Protein AF-A0A8S2ZY08-F1 (afdb_monomer_lite)

Organism: NCBI:txid392030

Structu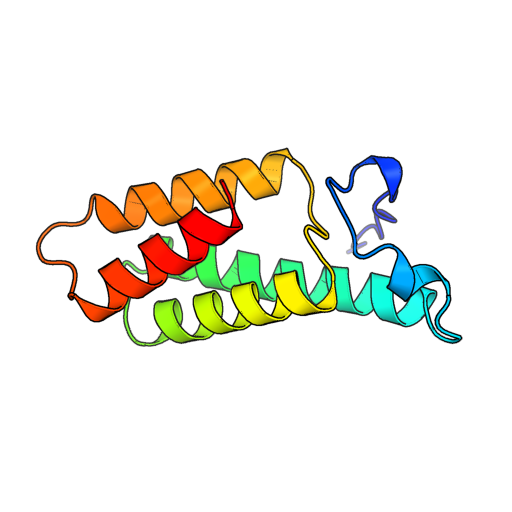re (mmCIF, N/CA/C/O backbone):
data_AF-A0A8S2ZY08-F1
#
_entry.id   AF-A0A8S2ZY08-F1
#
loop_
_atom_site.group_PDB
_atom_site.id
_atom_site.type_symbol
_atom_site.label_atom_id
_atom_site.label_alt_id
_atom_site.label_comp_id
_atom_site.label_asym_id
_atom_site.label_entity_id
_atom_site.label_seq_id
_atom_site.pdbx_PDB_ins_code
_atom_site.Cartn_x
_atom_site.Cartn_y
_atom_site.Cartn_z
_atom_site.occupancy
_atom_site.B_iso_or_equiv
_atom_site.auth_seq_id
_atom_site.auth_comp_id
_atom_site.auth_asym_id
_atom_site.auth_atom_id
_atom_site.pdbx_PDB_model_num
ATOM 1 N N . MET A 1 1 ? 18.322 -22.404 4.814 1.00 32.44 1 MET A N 1
ATOM 2 C CA . MET A 1 1 ? 16.975 -22.670 4.270 1.00 32.44 1 MET A CA 1
ATOM 3 C C . MET A 1 1 ? 16.738 -21.696 3.140 1.00 32.44 1 MET A C 1
ATOM 5 O O . MET A 1 1 ? 17.048 -20.521 3.278 1.00 32.44 1 MET A O 1
ATOM 9 N N . ILE A 1 2 ? 16.327 -22.233 2.005 1.00 38.22 2 ILE A N 1
ATOM 10 C CA . ILE A 1 2 ? 16.342 -21.606 0.690 1.00 38.22 2 ILE A CA 1
ATOM 11 C C . ILE A 1 2 ? 15.173 -20.613 0.652 1.00 38.22 2 ILE A C 1
ATOM 13 O O . ILE A 1 2 ? 14.028 -21.036 0.538 1.00 38.22 2 ILE A O 1
ATOM 17 N N . HIS A 1 3 ? 15.426 -19.313 0.827 1.00 35.62 3 HIS A N 1
ATOM 18 C CA . HIS A 1 3 ? 14.450 -18.308 0.404 1.00 35.62 3 HIS A CA 1
ATOM 19 C C . HIS A 1 3 ? 14.496 -18.292 -1.119 1.00 35.62 3 HIS A C 1
ATOM 21 O O . HIS A 1 3 ? 15.447 -17.782 -1.714 1.00 35.62 3 HIS A O 1
ATOM 27 N N . GLY A 1 4 ? 13.513 -18.954 -1.729 1.00 36.25 4 GLY A N 1
ATOM 28 C CA . GLY A 1 4 ? 13.273 -18.869 -3.157 1.00 36.25 4 GLY A CA 1
ATOM 29 C C . GLY A 1 4 ? 13.155 -17.400 -3.532 1.00 36.25 4 GLY A C 1
ATOM 30 O O . GLY A 1 4 ? 12.260 -16.704 -3.061 1.00 36.25 4 GLY A O 1
ATOM 31 N N . LYS A 1 5 ? 14.091 -16.925 -4.354 1.00 40.25 5 LYS A N 1
ATOM 32 C CA . LYS A 1 5 ? 13.844 -15.767 -5.202 1.00 40.25 5 LYS A CA 1
ATOM 33 C C . LYS A 1 5 ? 12.764 -16.200 -6.184 1.00 40.25 5 LYS A C 1
ATOM 35 O O . LYS A 1 5 ? 13.071 -16.713 -7.254 1.00 40.25 5 LYS A O 1
ATOM 40 N N . GLU A 1 6 ? 11.507 -16.058 -5.789 1.00 44.12 6 GLU A N 1
ATOM 41 C CA . GLU A 1 6 ? 10.476 -15.783 -6.774 1.00 44.12 6 GLU A CA 1
ATOM 42 C C . GLU A 1 6 ? 10.864 -14.429 -7.367 1.00 44.12 6 GLU A C 1
ATOM 44 O O . GLU A 1 6 ? 10.704 -13.384 -6.737 1.00 44.12 6 GLU A O 1
ATOM 49 N N . GLU A 1 7 ? 11.498 -14.450 -8.540 1.00 47.25 7 GLU A N 1
ATOM 50 C CA . GLU A 1 7 ? 11.465 -13.288 -9.416 1.00 47.25 7 GLU A CA 1
ATOM 51 C C . GLU A 1 7 ? 9.982 -13.012 -9.650 1.00 47.25 7 GLU A C 1
ATOM 53 O O . GLU A 1 7 ? 9.304 -13.764 -10.349 1.00 47.25 7 GLU A O 1
ATOM 58 N N . MET A 1 8 ? 9.442 -12.013 -8.946 1.00 54.75 8 MET A N 1
ATOM 59 C CA . MET A 1 8 ? 8.084 -11.559 -9.187 1.00 54.75 8 MET A CA 1
ATOM 60 C C . MET A 1 8 ? 8.022 -11.127 -10.645 1.00 54.75 8 MET A C 1
ATOM 62 O O . MET A 1 8 ? 8.599 -10.108 -11.013 1.00 54.75 8 MET A O 1
ATOM 66 N N . ASP A 1 9 ? 7.343 -11.937 -11.451 1.00 64.38 9 ASP A N 1
ATOM 67 C CA . ASP A 1 9 ? 7.026 -11.614 -12.829 1.00 64.38 9 ASP A CA 1
ATOM 68 C C . ASP A 1 9 ? 6.311 -10.258 -12.847 1.00 64.38 9 ASP A C 1
ATOM 70 O O . ASP A 1 9 ? 5.249 -10.103 -12.230 1.00 64.38 9 ASP A O 1
ATOM 74 N N . ASP A 1 10 ? 6.895 -9.276 -13.539 1.00 67.25 10 ASP A N 1
ATOM 75 C CA . ASP A 1 10 ? 6.307 -7.946 -13.709 1.00 67.25 10 ASP A CA 1
ATOM 76 C C . ASP A 1 10 ? 4.868 -8.041 -14.251 1.00 67.25 10 ASP A C 1
ATOM 78 O O . ASP A 1 10 ? 4.049 -7.167 -13.966 1.00 67.25 10 ASP A O 1
ATOM 82 N N . ASN A 1 11 ? 4.512 -9.125 -14.959 1.00 73.38 11 ASN A N 1
ATOM 83 C CA . ASN A 1 11 ? 3.147 -9.367 -15.437 1.00 73.38 11 ASN A CA 1
ATOM 84 C C . ASN A 1 11 ? 2.109 -9.527 -14.314 1.00 73.38 11 ASN A C 1
ATOM 86 O O . ASN A 1 11 ? 0.913 -9.375 -14.564 1.00 73.38 11 ASN A O 1
ATOM 90 N N . ASN A 1 12 ? 2.530 -9.840 -13.087 1.00 85.12 12 ASN A N 1
ATOM 91 C CA . ASN A 1 12 ? 1.642 -9.972 -11.930 1.00 85.12 12 ASN A CA 1
ATOM 92 C C . ASN A 1 12 ? 1.516 -8.666 -11.117 1.00 85.12 12 ASN A C 1
ATOM 94 O O . ASN A 1 12 ? 0.730 -8.586 -10.166 1.00 85.12 12 ASN A O 1
ATOM 98 N N . LEU A 1 13 ? 2.283 -7.630 -11.469 1.00 90.00 13 LEU A N 1
ATOM 99 C CA . LEU A 1 13 ? 2.177 -6.301 -10.871 1.00 90.00 13 LEU A CA 1
ATOM 100 C C . LEU A 1 13 ? 0.996 -5.539 -11.474 1.00 90.00 13 LEU A C 1
ATOM 102 O O . LEU A 1 13 ? 0.740 -5.604 -12.672 1.00 90.00 13 LEU A O 1
ATOM 106 N N . GLN A 1 14 ? 0.273 -4.777 -10.652 1.00 89.19 14 GLN A N 1
ATOM 107 C CA . GLN A 1 14 ? -0.935 -4.108 -11.136 1.00 89.19 14 GLN A CA 1
ATOM 108 C C . GLN A 1 14 ? -0.633 -2.893 -12.025 1.00 89.19 14 GLN A C 1
ATOM 110 O O . GLN A 1 14 ? -1.175 -2.776 -13.124 1.00 89.19 14 GLN A O 1
ATOM 115 N N . LYS A 1 15 ? 0.169 -1.944 -11.528 1.00 91.44 15 LYS A N 1
ATOM 116 C CA . LYS A 1 15 ? 0.512 -0.715 -12.263 1.00 91.44 15 LYS A CA 1
ATOM 117 C C . LYS A 1 15 ? 1.834 -0.135 -11.750 1.00 91.44 15 LYS A C 1
ATOM 119 O O . LYS A 1 15 ? 1.826 0.880 -11.042 1.00 91.44 15 LYS A O 1
ATOM 124 N N . PRO A 1 16 ? 2.971 -0.773 -12.066 1.00 92.00 16 PRO A N 1
ATOM 125 C CA . PRO A 1 16 ? 4.271 -0.227 -11.710 1.00 92.00 16 PRO A CA 1
ATOM 126 C C . PRO A 1 16 ? 4.530 1.087 -12.460 1.00 92.00 16 PRO A C 1
ATOM 128 O O . PRO A 1 16 ? 3.986 1.342 -13.538 1.00 92.00 16 PRO A O 1
ATOM 131 N N . ASN A 1 17 ? 5.381 1.937 -11.891 1.00 93.06 17 ASN A N 1
ATOM 132 C CA . ASN A 1 17 ? 5.820 3.166 -12.537 1.00 93.06 17 ASN A CA 1
ATOM 133 C C . ASN A 1 17 ? 6.655 2.832 -13.786 1.00 93.06 17 ASN A C 1
ATOM 135 O O . ASN A 1 17 ? 7.812 2.416 -13.691 1.00 93.06 17 ASN A O 1
ATOM 139 N N . VAL A 1 18 ? 6.063 3.054 -14.963 1.00 90.81 18 VAL A N 1
ATOM 140 C CA . VAL A 1 18 ? 6.653 2.728 -16.270 1.00 90.81 18 VAL A CA 1
ATOM 141 C C . VAL A 1 18 ? 7.967 3.449 -16.547 1.00 90.81 18 VAL A C 1
ATOM 143 O O . VAL A 1 18 ? 8.729 2.991 -17.392 1.00 90.81 18 VAL A O 1
ATOM 146 N N . TYR A 1 19 ? 8.255 4.559 -15.864 1.00 91.38 19 TYR A N 1
ATOM 147 C CA . TYR A 1 19 ? 9.487 5.312 -16.083 1.00 91.38 19 TYR A CA 1
ATOM 148 C C . TYR A 1 19 ? 10.706 4.647 -15.443 1.00 91.38 19 TYR A C 1
ATOM 150 O O . TYR A 1 19 ? 11.818 4.801 -15.946 1.00 91.38 19 TYR A O 1
ATOM 158 N N . ASN A 1 20 ? 10.502 3.845 -14.393 1.00 90.62 20 ASN A N 1
ATOM 159 C CA . ASN A 1 20 ? 11.597 3.187 -13.683 1.00 90.62 20 ASN A CA 1
ATOM 160 C C . ASN A 1 20 ? 12.373 2.212 -14.583 1.00 90.62 20 ASN A C 1
ATOM 162 O O . ASN A 1 20 ? 13.578 2.061 -14.399 1.00 90.62 20 ASN A O 1
ATOM 166 N N . ARG A 1 21 ? 11.723 1.632 -15.605 1.00 89.75 21 ARG A N 1
ATOM 167 C CA . ARG A 1 21 ? 12.352 0.716 -16.578 1.00 89.75 21 ARG A CA 1
ATOM 168 C C . ARG A 1 21 ? 13.419 1.366 -17.461 1.00 89.75 21 ARG A C 1
ATOM 170 O O . ARG A 1 21 ? 14.208 0.668 -18.081 1.00 89.75 21 ARG A O 1
ATOM 177 N N . TYR A 1 22 ? 13.420 2.695 -17.555 1.00 92.50 22 TYR A N 1
ATOM 178 C CA . TYR A 1 22 ? 14.386 3.446 -18.360 1.00 92.50 22 TYR A CA 1
ATOM 179 C C . TYR A 1 22 ? 15.599 3.908 -17.554 1.00 92.50 22 TYR A C 1
ATOM 181 O O . TYR A 1 22 ? 16.502 4.537 -18.105 1.00 92.50 22 TYR A O 1
ATOM 189 N N . LEU A 1 23 ? 15.623 3.638 -16.248 1.00 91.69 23 LEU A N 1
ATOM 190 C CA . LEU A 1 23 ? 16.739 4.023 -15.400 1.00 91.69 23 LEU A CA 1
ATOM 191 C C . LEU A 1 23 ? 17.898 3.027 -15.565 1.00 91.69 23 LEU A C 1
ATOM 193 O O . LEU A 1 23 ? 17.652 1.821 -15.616 1.00 91.69 23 LEU A O 1
ATOM 197 N N . PRO A 1 24 ? 19.165 3.490 -15.558 1.00 91.69 24 PRO A N 1
ATOM 198 C CA . PRO A 1 24 ? 20.342 2.625 -15.720 1.00 91.69 24 PRO A CA 1
ATOM 199 C C . PRO A 1 24 ? 20.471 1.489 -14.693 1.00 91.69 24 PRO A C 1
ATOM 201 O O . PRO A 1 24 ? 21.258 0.570 -14.888 1.00 91.69 24 PRO A O 1
ATOM 204 N N . PHE A 1 25 ? 19.722 1.559 -13.589 1.00 90.31 25 PHE A N 1
ATOM 205 C CA . PHE A 1 25 ? 19.811 0.646 -12.450 1.00 90.31 25 PHE A CA 1
ATOM 206 C C . PHE A 1 25 ? 18.490 -0.092 -12.186 1.00 90.31 25 PHE A C 1
ATOM 208 O O . PHE A 1 25 ? 18.203 -0.423 -11.034 1.00 90.31 25 PHE A O 1
ATOM 215 N N . TYR A 1 26 ? 17.666 -0.312 -13.216 1.00 89.56 26 TYR A N 1
ATOM 216 C CA . TYR A 1 26 ? 16.314 -0.864 -13.071 1.00 89.56 26 TYR A CA 1
ATOM 217 C C . TYR A 1 26 ? 16.261 -2.170 -12.261 1.00 89.56 26 TYR A C 1
ATOM 219 O O . TYR A 1 26 ? 15.491 -2.247 -11.307 1.00 89.56 26 TYR A O 1
ATOM 227 N N . ASP A 1 27 ? 17.158 -3.124 -12.517 1.00 88.12 27 ASP A N 1
ATOM 228 C CA . ASP A 1 27 ? 17.209 -4.393 -11.771 1.00 88.12 27 ASP A CA 1
ATOM 229 C C . ASP A 1 27 ? 17.395 -4.180 -10.257 1.00 88.12 27 ASP A C 1
ATOM 231 O O . ASP A 1 27 ? 16.825 -4.880 -9.415 1.00 88.12 27 ASP A O 1
ATOM 235 N N . SER A 1 28 ? 18.193 -3.174 -9.880 1.00 91.44 28 SER A N 1
ATOM 236 C CA . SER A 1 28 ? 18.390 -2.812 -8.473 1.00 91.44 28 SER A CA 1
ATOM 237 C C . SER A 1 28 ? 17.147 -2.152 -7.875 1.00 91.44 28 SER A C 1
ATOM 239 O O . SER A 1 28 ? 16.874 -2.321 -6.688 1.00 91.44 28 SER A O 1
ATOM 241 N N . ILE A 1 29 ? 16.392 -1.407 -8.685 1.00 90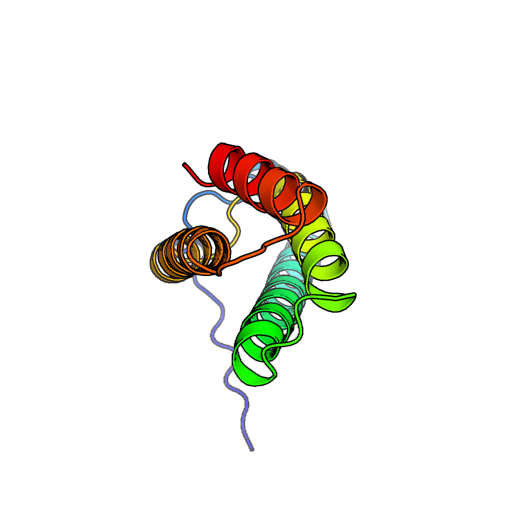.31 29 ILE A N 1
ATOM 242 C CA . ILE A 1 29 ? 15.165 -0.713 -8.290 1.00 90.31 29 ILE A CA 1
ATOM 243 C C . ILE A 1 29 ? 14.057 -1.735 -8.052 1.00 90.31 29 ILE A C 1
ATOM 245 O O . ILE A 1 29 ? 13.372 -1.636 -7.040 1.00 90.31 29 ILE A O 1
ATOM 249 N N . GLN A 1 30 ? 13.922 -2.743 -8.918 1.00 90.75 30 GLN A N 1
ATOM 250 C CA . GLN A 1 30 ? 12.949 -3.825 -8.745 1.00 90.75 30 GLN A CA 1
ATOM 251 C C . GLN A 1 30 ? 13.176 -4.581 -7.434 1.00 90.75 30 GLN A C 1
ATOM 253 O O . GLN A 1 30 ? 12.247 -4.757 -6.645 1.00 90.75 30 GLN A O 1
ATOM 258 N N . ARG A 1 31 ? 14.431 -4.958 -7.147 1.00 91.19 31 ARG A N 1
ATOM 259 C CA . ARG A 1 31 ? 14.782 -5.626 -5.886 1.00 91.19 31 ARG A CA 1
ATOM 260 C C . ARG A 1 31 ? 14.455 -4.758 -4.671 1.00 91.19 31 ARG A C 1
ATOM 262 O O . ARG A 1 31 ? 13.817 -5.229 -3.736 1.00 91.19 31 ARG A O 1
ATOM 269 N N . GLN A 1 32 ? 14.848 -3.486 -4.706 1.00 93.38 32 GLN A N 1
ATOM 270 C CA . GLN A 1 32 ? 14.567 -2.547 -3.619 1.00 93.38 32 GLN A CA 1
ATOM 271 C C . GLN A 1 32 ? 13.068 -2.296 -3.435 1.00 93.38 32 GLN A C 1
ATOM 273 O O . GLN A 1 32 ? 12.617 -2.115 -2.307 1.00 93.38 32 GLN A O 1
ATOM 278 N N . ALA A 1 33 ? 12.291 -2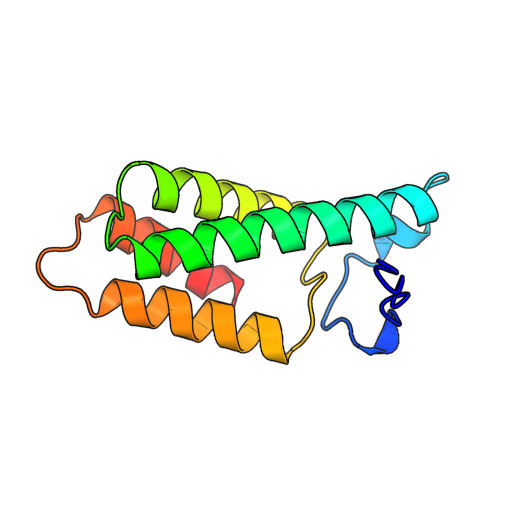.260 -4.518 1.00 93.75 33 ALA A N 1
ATOM 279 C CA . ALA A 1 33 ? 10.843 -2.126 -4.445 1.00 93.75 33 ALA A CA 1
ATOM 280 C C . ALA A 1 33 ? 10.227 -3.345 -3.747 1.00 93.75 33 ALA A C 1
ATOM 282 O O . ALA A 1 33 ? 9.438 -3.178 -2.820 1.00 93.75 33 ALA A O 1
ATOM 283 N N . TYR A 1 34 ? 10.649 -4.556 -4.116 1.00 92.56 34 TYR A N 1
ATOM 284 C CA . TYR A 1 34 ? 10.196 -5.780 -3.460 1.00 92.56 34 TYR A CA 1
ATOM 285 C C . TYR A 1 34 ? 10.513 -5.782 -1.957 1.00 92.56 34 TYR A C 1
ATOM 287 O O . TYR A 1 34 ? 9.612 -5.928 -1.133 1.00 92.56 34 TYR A O 1
ATOM 295 N N . GLU A 1 35 ? 11.775 -5.541 -1.595 1.00 95.19 35 GLU A N 1
ATOM 296 C CA . GLU A 1 35 ? 12.228 -5.516 -0.198 1.00 95.19 35 GLU A CA 1
ATOM 297 C C . GLU A 1 35 ? 11.481 -4.456 0.624 1.00 95.19 35 GLU A C 1
ATOM 299 O O . GLU A 1 35 ? 11.022 -4.732 1.733 1.00 95.19 35 GLU A O 1
ATOM 304 N N . LYS A 1 36 ? 11.293 -3.250 0.069 1.00 96.25 36 LYS A N 1
ATOM 305 C CA . LYS A 1 36 ? 10.548 -2.179 0.746 1.00 96.25 36 LYS A CA 1
ATOM 306 C C . LYS A 1 36 ? 9.071 -2.507 0.912 1.00 96.25 36 LYS A C 1
ATOM 308 O O . LYS A 1 36 ? 8.501 -2.190 1.955 1.00 96.25 36 LYS A O 1
ATOM 313 N N . PHE A 1 37 ? 8.430 -3.090 -0.099 1.00 96.50 37 PHE A N 1
ATOM 314 C CA . PHE A 1 37 ? 7.022 -3.457 0.010 1.00 96.50 37 PHE A CA 1
ATOM 315 C C . PHE A 1 37 ? 6.817 -4.552 1.056 1.00 96.50 37 PHE A C 1
ATOM 317 O O . PHE A 1 37 ? 5.897 -4.456 1.870 1.00 96.50 37 PHE A O 1
ATOM 324 N N . ASP A 1 38 ? 7.701 -5.552 1.078 1.00 95.69 38 ASP A N 1
ATOM 325 C CA . ASP A 1 38 ? 7.654 -6.623 2.067 1.00 95.69 38 ASP A CA 1
ATOM 326 C C . ASP A 1 38 ? 7.848 -6.087 3.494 1.00 95.69 38 ASP A C 1
ATOM 328 O O . ASP A 1 38 ? 7.059 -6.408 4.385 1.00 95.69 38 ASP A O 1
ATOM 332 N N . GLU A 1 39 ? 8.801 -5.169 3.691 1.00 96.75 39 GLU A N 1
ATOM 333 C CA . GLU A 1 39 ? 8.998 -4.456 4.959 1.00 96.75 39 GLU A CA 1
ATOM 334 C C . GLU A 1 39 ? 7.712 -3.724 5.391 1.00 96.75 39 GLU A C 1
ATOM 336 O O . GLU A 1 39 ? 7.227 -3.908 6.512 1.00 96.75 39 GLU A O 1
ATOM 341 N N . ILE A 1 40 ? 7.110 -2.929 4.497 1.00 96.62 40 ILE A N 1
ATOM 342 C CA . ILE A 1 40 ? 5.871 -2.187 4.779 1.00 96.62 40 ILE A CA 1
ATOM 343 C C . ILE A 1 40 ? 4.741 -3.147 5.164 1.00 96.62 40 ILE A C 1
ATOM 345 O O . ILE A 1 40 ? 4.087 -2.953 6.192 1.00 96.62 40 ILE A O 1
ATOM 349 N N . ARG A 1 41 ? 4.523 -4.205 4.379 1.00 94.31 41 ARG A N 1
ATOM 350 C CA . ARG A 1 41 ? 3.478 -5.207 4.619 1.00 94.31 41 ARG A CA 1
ATOM 351 C C . ARG A 1 41 ? 3.676 -5.921 5.955 1.00 94.31 41 ARG A C 1
ATOM 353 O O . ARG A 1 41 ? 2.717 -6.082 6.716 1.00 94.31 41 ARG A O 1
ATOM 360 N N . MET A 1 42 ? 4.907 -6.315 6.272 1.00 94.88 42 MET A N 1
ATOM 361 C CA . MET A 1 42 ? 5.245 -6.948 7.545 1.00 94.88 42 MET A CA 1
ATOM 362 C C . MET A 1 42 ? 4.883 -6.029 8.716 1.00 94.88 42 MET A C 1
ATOM 364 O O . MET A 1 42 ? 4.218 -6.451 9.663 1.00 94.88 42 MET A O 1
ATOM 368 N N . HIS A 1 43 ? 5.251 -4.754 8.650 1.00 94.50 43 HIS A N 1
ATOM 369 C CA . HIS A 1 43 ? 4.970 -3.830 9.742 1.00 94.50 43 HIS A CA 1
ATOM 370 C C . HIS A 1 43 ? 3.491 -3.447 9.864 1.00 94.50 43 HIS A C 1
ATOM 372 O O . HIS A 1 43 ? 2.987 -3.363 10.987 1.00 94.50 43 HIS A O 1
ATOM 378 N N . LEU A 1 44 ? 2.774 -3.279 8.748 1.00 93.31 44 LEU A N 1
ATOM 379 C CA . LEU A 1 44 ? 1.323 -3.064 8.761 1.00 93.31 44 LEU A CA 1
ATOM 380 C C . LEU A 1 44 ? 0.584 -4.262 9.366 1.00 93.31 44 LEU A C 1
ATOM 382 O O . LEU A 1 44 ? -0.264 -4.082 10.238 1.00 93.31 44 LEU A O 1
ATOM 386 N N . SER A 1 45 ? 0.954 -5.492 9.001 1.00 90.75 45 SER A N 1
ATOM 387 C CA . SER A 1 45 ? 0.332 -6.687 9.589 1.00 90.75 45 SER A CA 1
ATOM 388 C C . SER A 1 45 ? 0.592 -6.804 11.097 1.00 90.75 45 SER A C 1
ATOM 390 O O . SER A 1 45 ? -0.316 -7.139 11.862 1.00 90.75 45 SER A O 1
ATOM 392 N N . ARG A 1 46 ? 1.792 -6.430 11.558 1.00 90.38 46 ARG A N 1
ATOM 393 C CA . ARG A 1 46 ? 2.143 -6.407 12.983 1.00 90.38 46 ARG A CA 1
ATOM 394 C C . ARG A 1 46 ? 1.310 -5.409 13.794 1.00 90.38 46 ARG A C 1
ATOM 396 O O . ARG A 1 46 ? 1.000 -5.695 14.947 1.00 90.38 46 ARG A O 1
ATOM 403 N N . ILE A 1 47 ? 0.910 -4.277 13.212 1.00 89.19 47 ILE A N 1
ATOM 404 C CA . ILE A 1 47 ? 0.043 -3.290 13.883 1.00 89.19 47 ILE A CA 1
ATOM 405 C C . ILE A 1 47 ? -1.308 -3.904 14.261 1.00 89.19 47 ILE A C 1
ATOM 407 O O . ILE A 1 47 ? -1.775 -3.707 15.381 1.00 89.19 47 ILE A O 1
ATOM 411 N N . ILE A 1 48 ? -1.909 -4.701 13.371 1.00 84.69 48 ILE A N 1
ATOM 412 C CA . ILE A 1 48 ? -3.156 -5.417 13.681 1.00 84.69 48 ILE A CA 1
ATOM 413 C C . ILE A 1 48 ? -2.923 -6.462 14.771 1.00 84.69 48 ILE A C 1
ATOM 415 O O . ILE A 1 48 ? -3.705 -6.544 15.716 1.00 84.69 48 ILE A O 1
ATOM 419 N N . GLN A 1 49 ? -1.845 -7.244 14.660 1.00 85.25 49 GLN A N 1
ATOM 420 C CA . GLN A 1 49 ? -1.542 -8.313 15.618 1.00 85.25 49 GLN A CA 1
ATOM 421 C C . GLN A 1 49 ? -1.337 -7.779 17.038 1.00 85.25 49 GLN A C 1
ATOM 423 O O . GLN A 1 49 ? -1.839 -8.366 17.993 1.00 85.25 49 GLN A O 1
ATOM 428 N N . LEU A 1 50 ? -0.627 -6.658 17.174 1.00 85.75 50 LEU A N 1
ATOM 429 C CA . LEU A 1 50 ? -0.362 -6.023 18.464 1.00 85.75 50 LEU A CA 1
ATOM 430 C C . LEU A 1 50 ? -1.519 -5.140 18.947 1.00 85.75 50 LEU A C 1
ATOM 432 O O . LEU A 1 50 ? -1.540 -4.762 20.112 1.00 85.75 50 LEU A O 1
ATOM 436 N N . ARG A 1 51 ? -2.478 -4.809 18.070 1.00 80.56 51 ARG A N 1
ATOM 437 C CA . ARG A 1 51 ? -3.549 -3.824 18.314 1.00 80.56 51 ARG A CA 1
ATOM 438 C C . ARG A 1 51 ? -3.025 -2.440 18.723 1.00 80.56 51 ARG A C 1
ATOM 440 O O . ARG A 1 51 ? -3.751 -1.634 19.301 1.00 80.56 51 ARG A O 1
ATOM 447 N N . GLU A 1 52 ? -1.774 -2.139 18.385 1.00 81.06 52 GLU A N 1
ATOM 448 C CA . GLU A 1 52 ? -1.108 -0.879 18.702 1.00 81.06 52 GLU A CA 1
ATOM 449 C C . GLU A 1 52 ? -1.033 0.002 17.458 1.00 81.06 52 GLU A C 1
ATOM 451 O O . GLU A 1 52 ? -0.141 -0.120 16.618 1.00 81.06 52 GLU A O 1
ATOM 456 N N . ILE A 1 53 ? -1.984 0.929 17.336 1.00 80.06 53 ILE A N 1
ATOM 457 C CA . ILE A 1 53 ? -2.028 1.851 16.195 1.00 80.06 53 ILE A CA 1
ATOM 458 C C . ILE A 1 53 ? -0.903 2.895 16.299 1.00 80.06 53 ILE A C 1
ATOM 460 O O . ILE A 1 53 ? -0.331 3.311 15.293 1.00 80.06 53 ILE A O 1
ATOM 464 N N . ARG A 1 54 ? -0.538 3.335 17.509 1.00 74.38 54 ARG A N 1
ATOM 465 C CA . ARG A 1 54 ? 0.469 4.391 17.705 1.00 74.38 54 ARG A CA 1
ATOM 466 C C . ARG A 1 54 ? 1.788 3.829 18.248 1.00 74.38 54 ARG A C 1
ATOM 468 O O . ARG A 1 54 ? 1.735 3.003 19.149 1.00 74.38 54 ARG A O 1
ATOM 475 N N . PRO A 1 55 ? 2.954 4.312 17.761 1.00 76.19 55 PRO A N 1
ATOM 476 C CA . PRO A 1 55 ? 3.157 5.273 16.662 1.00 76.19 55 PRO A CA 1
ATOM 477 C C . PRO A 1 55 ? 3.247 4.622 15.264 1.00 76.19 55 PRO A C 1
ATOM 479 O O . PRO A 1 55 ? 3.305 5.334 14.261 1.00 76.19 55 PRO A O 1
ATOM 482 N N . GLY A 1 56 ? 3.275 3.286 15.188 1.00 87.31 56 GLY A N 1
ATOM 483 C CA . GLY A 1 56 ? 3.647 2.547 13.978 1.00 87.31 56 GLY A CA 1
ATOM 484 C C . GLY A 1 56 ? 2.765 2.828 12.761 1.00 87.31 56 GLY A C 1
ATOM 485 O O . GLY A 1 56 ? 3.289 2.995 11.662 1.00 87.31 56 GLY A O 1
ATOM 486 N N . PHE A 1 57 ? 1.445 2.935 12.935 1.00 91.94 57 PHE A N 1
ATOM 487 C CA . PHE A 1 57 ? 0.505 3.063 11.817 1.00 91.94 57 PHE A CA 1
ATOM 488 C C . PHE A 1 57 ? 0.777 4.279 10.935 1.00 91.94 57 PHE A C 1
ATOM 490 O O . PHE A 1 57 ? 0.809 4.158 9.711 1.00 91.94 57 PHE A O 1
ATOM 497 N N . SER A 1 58 ? 1.018 5.438 11.551 1.00 92.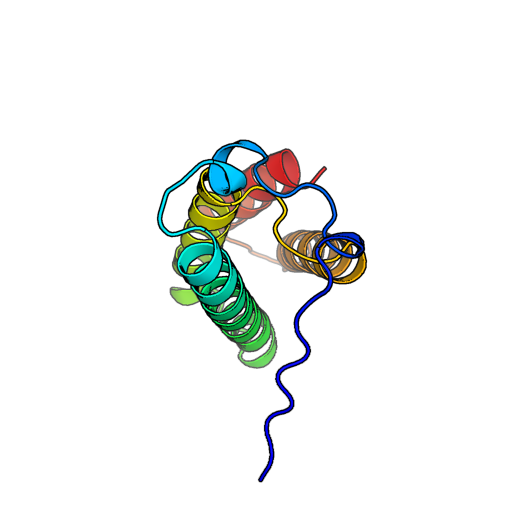69 58 SER A N 1
ATOM 498 C CA . SER A 1 58 ? 1.282 6.677 10.816 1.00 92.69 58 SER A CA 1
ATOM 499 C C . SER A 1 58 ? 2.583 6.591 10.013 1.00 92.69 58 SER A C 1
ATOM 501 O O . SER A 1 58 ? 2.617 6.938 8.833 1.00 92.69 58 SER A O 1
ATOM 503 N N . ILE A 1 59 ? 3.637 6.039 10.623 1.00 93.88 59 ILE A N 1
ATOM 504 C CA . ILE A 1 59 ? 4.955 5.892 9.994 1.00 93.88 59 ILE A CA 1
ATOM 505 C C . ILE A 1 59 ? 4.869 4.971 8.774 1.00 93.88 59 ILE A C 1
ATOM 507 O O . ILE A 1 59 ? 5.320 5.333 7.688 1.00 93.88 59 ILE A O 1
ATOM 511 N N . TRP A 1 60 ? 4.268 3.791 8.934 1.00 95.75 60 TRP A N 1
ATOM 512 C CA . TRP A 1 60 ? 4.201 2.797 7.861 1.00 95.75 60 TRP A CA 1
ATOM 513 C C . TRP A 1 60 ? 3.205 3.173 6.764 1.00 95.75 60 TRP A C 1
ATOM 515 O O . TRP A 1 60 ? 3.471 2.902 5.597 1.00 95.75 60 TRP A O 1
ATOM 525 N N . SER A 1 61 ? 2.136 3.897 7.100 1.00 95.62 61 SER A N 1
ATOM 526 C CA . SER A 1 61 ? 1.232 4.482 6.101 1.00 95.62 61 SER A CA 1
ATOM 527 C C . SER A 1 61 ? 1.918 5.582 5.285 1.00 95.62 61 SER A C 1
ATOM 529 O O . SER A 1 61 ? 1.791 5.613 4.064 1.00 95.62 61 SER A O 1
ATOM 531 N N . SER A 1 62 ? 2.722 6.441 5.922 1.00 95.25 62 SER A N 1
ATOM 532 C CA . SER A 1 62 ? 3.537 7.433 5.204 1.00 95.25 62 SER A CA 1
ATOM 533 C C . SER A 1 62 ? 4.571 6.767 4.290 1.00 95.25 62 SER A C 1
ATOM 535 O O . SER A 1 62 ? 4.731 7.164 3.135 1.00 95.25 62 SER A O 1
ATOM 537 N N . LYS A 1 63 ? 5.233 5.701 4.764 1.00 96.69 63 LYS A N 1
ATOM 538 C CA . LYS A 1 63 ? 6.146 4.901 3.934 1.00 96.69 63 LYS A CA 1
ATOM 539 C C . LYS A 1 63 ? 5.431 4.256 2.744 1.00 96.69 63 LYS A C 1
ATOM 541 O O . LYS A 1 63 ? 5.990 4.264 1.652 1.00 96.69 63 LYS A O 1
ATOM 546 N N . LEU A 1 64 ? 4.204 3.759 2.918 1.00 97.44 64 LEU A N 1
ATOM 547 C CA . LEU A 1 64 ? 3.393 3.231 1.817 1.00 97.44 64 LEU A CA 1
ATOM 548 C C . LEU A 1 64 ? 3.037 4.317 0.795 1.00 97.44 64 LEU A C 1
ATOM 550 O O . LEU A 1 64 ? 3.153 4.090 -0.405 1.00 97.44 64 LEU A O 1
ATOM 554 N N . GLN A 1 65 ? 2.673 5.518 1.244 1.00 96.19 65 GLN A N 1
ATOM 555 C CA . GLN A 1 65 ? 2.396 6.633 0.336 1.00 96.19 65 GLN A CA 1
ATOM 556 C C . GLN A 1 65 ? 3.627 7.003 -0.505 1.00 96.19 65 GLN A C 1
ATOM 558 O O . GLN A 1 65 ? 3.533 7.183 -1.719 1.00 96.19 65 GLN A O 1
ATOM 563 N N . GLN A 1 66 ? 4.797 7.072 0.135 1.00 96.19 66 GLN A N 1
ATOM 564 C CA . GLN A 1 66 ? 6.071 7.320 -0.545 1.00 96.19 66 GLN A CA 1
ATOM 565 C C . GLN A 1 66 ? 6.425 6.187 -1.513 1.00 96.19 66 GLN A C 1
ATOM 567 O O . GLN A 1 66 ? 6.896 6.447 -2.619 1.00 96.19 66 GLN A O 1
ATOM 572 N N . PHE A 1 67 ? 6.164 4.940 -1.119 1.00 97.06 67 PHE A N 1
ATOM 573 C CA . PHE A 1 67 ? 6.348 3.773 -1.971 1.00 97.06 67 PHE A CA 1
ATOM 574 C C . PHE A 1 67 ? 5.508 3.876 -3.247 1.00 97.06 67 PHE A C 1
ATOM 576 O O . PHE A 1 67 ? 6.059 3.767 -4.340 1.00 97.06 67 PHE A O 1
ATOM 583 N N . ILE A 1 68 ? 4.206 4.154 -3.119 1.00 96.19 68 ILE A N 1
ATOM 584 C CA . ILE A 1 68 ? 3.294 4.284 -4.264 1.00 96.19 68 ILE A CA 1
ATOM 585 C C . ILE A 1 68 ? 3.720 5.444 -5.171 1.00 96.19 68 ILE A C 1
ATOM 587 O O . ILE A 1 68 ? 3.710 5.308 -6.390 1.00 96.19 68 ILE A O 1
ATOM 591 N N . SER A 1 69 ? 4.153 6.567 -4.592 1.00 94.50 69 SER A N 1
ATOM 592 C CA . SER A 1 69 ? 4.657 7.715 -5.355 1.00 94.50 69 SER A CA 1
ATOM 593 C C . SER A 1 69 ? 5.893 7.368 -6.200 1.00 94.50 69 SER A C 1
ATOM 595 O O . SER A 1 69 ? 5.994 7.775 -7.357 1.00 94.50 69 SER A O 1
ATOM 597 N N . LEU A 1 70 ? 6.824 6.579 -5.653 1.00 94.31 70 LEU A N 1
ATOM 598 C CA . LEU A 1 70 ? 8.089 6.255 -6.316 1.00 94.31 70 LEU A CA 1
ATOM 599 C C . LEU A 1 70 ? 7.967 5.084 -7.306 1.00 94.31 70 LEU A C 1
ATOM 601 O O . LEU A 1 70 ? 8.500 5.133 -8.419 1.00 94.31 70 LEU A O 1
ATOM 605 N N . TYR A 1 71 ? 7.265 4.023 -6.912 1.00 94.62 71 TYR A N 1
ATOM 606 C CA . TYR A 1 71 ? 7.220 2.759 -7.648 1.00 94.62 71 TYR A CA 1
ATOM 607 C C . TYR A 1 71 ? 5.882 2.496 -8.345 1.00 94.62 71 TYR A C 1
ATOM 609 O O . TYR A 1 71 ? 5.788 1.550 -9.125 1.00 94.62 71 TYR A O 1
ATOM 617 N N . GLY A 1 72 ? 4.862 3.329 -8.125 1.00 94.19 72 GLY A N 1
ATOM 618 C CA . GLY A 1 72 ? 3.489 3.033 -8.529 1.00 94.19 72 GLY A CA 1
ATOM 619 C C . GLY A 1 72 ? 2.878 1.927 -7.666 1.00 94.19 72 GLY A C 1
ATOM 620 O O . GLY A 1 72 ? 3.338 1.648 -6.557 1.00 94.19 72 GLY A O 1
ATOM 621 N N . TYR A 1 73 ? 1.865 1.242 -8.191 1.00 94.38 73 TYR A N 1
ATOM 622 C CA . TYR A 1 73 ? 1.303 0.043 -7.562 1.00 94.38 73 TYR A CA 1
ATOM 623 C C . TYR A 1 73 ? 2.187 -1.170 -7.879 1.00 94.38 73 TYR A C 1
ATOM 625 O O . TYR A 1 73 ? 1.794 -2.082 -8.613 1.00 94.38 73 TYR A O 1
ATOM 633 N N . TYR A 1 74 ? 3.420 -1.138 -7.361 1.00 94.31 74 TYR A N 1
ATOM 634 C CA . TYR A 1 74 ? 4.411 -2.214 -7.453 1.00 94.31 74 TYR A CA 1
ATOM 635 C C . TYR A 1 74 ? 4.092 -3.309 -6.424 1.00 94.31 74 TYR A C 1
ATOM 637 O O . TYR A 1 74 ? 4.831 -3.565 -5.479 1.00 94.31 74 TYR A O 1
ATOM 645 N N . PHE A 1 75 ? 2.912 -3.899 -6.571 1.00 94.56 75 PHE A N 1
ATOM 646 C CA . PHE A 1 75 ? 2.419 -5.030 -5.798 1.00 94.56 75 PHE A CA 1
ATOM 647 C C . PHE A 1 75 ? 1.319 -5.741 -6.591 1.00 94.56 75 PHE A C 1
ATOM 649 O O . PHE A 1 75 ? 0.795 -5.215 -7.580 1.00 94.56 75 PHE A O 1
ATOM 656 N N . THR A 1 76 ? 0.978 -6.958 -6.172 1.00 94.62 76 THR A N 1
ATOM 657 C CA . THR A 1 76 ? -0.055 -7.753 -6.845 1.00 94.62 76 THR A CA 1
ATOM 658 C C . THR A 1 76 ? -1.448 -7.176 -6.597 1.00 94.62 76 THR A C 1
ATOM 660 O O . THR A 1 76 ? -1.693 -6.491 -5.601 1.00 94.62 76 THR A O 1
ATOM 663 N N . LYS A 1 77 ? -2.420 -7.510 -7.456 1.00 93.50 77 LYS A N 1
ATOM 664 C CA . LYS A 1 77 ? -3.831 -7.152 -7.214 1.00 93.50 77 LYS A CA 1
ATOM 665 C C . LYS A 1 77 ? -4.348 -7.717 -5.884 1.00 93.50 77 LYS A C 1
ATOM 667 O O . LYS A 1 77 ? -5.135 -7.063 -5.207 1.00 93.50 77 LYS A O 1
ATOM 672 N N . ALA A 1 78 ? -3.906 -8.916 -5.504 1.00 94.19 78 ALA A N 1
ATOM 673 C CA . ALA A 1 78 ? -4.289 -9.531 -4.237 1.00 94.19 78 ALA A CA 1
ATOM 674 C C . ALA A 1 78 ? -3.757 -8.733 -3.038 1.00 94.19 78 ALA A C 1
ATOM 676 O O . ALA A 1 78 ? -4.487 -8.519 -2.073 1.00 94.19 78 ALA A O 1
ATOM 677 N N . ASP A 1 79 ? -2.512 -8.257 -3.104 1.00 95.19 79 ASP A N 1
ATOM 678 C CA . ASP A 1 79 ? -1.950 -7.396 -2.062 1.00 95.19 79 ASP A CA 1
ATOM 679 C C . ASP A 1 79 ? -2.631 -6.027 -2.026 1.00 95.19 79 ASP A C 1
ATOM 681 O O . ASP A 1 79 ? -2.880 -5.505 -0.942 1.00 95.19 79 ASP A O 1
ATOM 685 N N . HIS A 1 80 ? -3.013 -5.480 -3.183 1.00 95.50 80 HIS A N 1
ATOM 686 C CA . HIS A 1 80 ? -3.790 -4.246 -3.235 1.00 95.50 80 HIS A CA 1
ATOM 687 C C . HIS A 1 80 ? -5.121 -4.379 -2.478 1.00 95.50 80 HIS A C 1
ATOM 689 O O . HIS A 1 80 ? -5.419 -3.569 -1.604 1.00 95.50 80 HIS A O 1
ATOM 695 N N . LEU A 1 81 ? -5.897 -5.433 -2.750 1.00 96.19 81 LEU A N 1
ATOM 696 C CA . LEU A 1 81 ? -7.159 -5.669 -2.043 1.00 96.19 81 LEU A CA 1
ATOM 697 C C . LEU A 1 81 ? -6.942 -5.806 -0.532 1.00 96.19 81 LEU A C 1
ATOM 699 O O . LEU A 1 81 ? -7.656 -5.177 0.240 1.00 96.19 81 LEU A O 1
ATOM 703 N N . LYS A 1 82 ? -5.891 -6.520 -0.105 1.00 95.81 82 LYS A N 1
ATOM 704 C CA . LYS A 1 82 ? -5.533 -6.620 1.320 1.00 95.81 82 LYS A CA 1
ATOM 705 C C . LYS A 1 82 ? -5.221 -5.262 1.947 1.00 95.81 82 LYS A C 1
ATOM 707 O O . LYS A 1 82 ? -5.551 -5.061 3.110 1.00 95.81 82 LYS A O 1
ATOM 712 N N . LEU A 1 83 ? -4.581 -4.342 1.219 1.00 96.31 83 LEU A N 1
ATOM 713 C CA . LEU A 1 83 ? -4.340 -2.981 1.707 1.00 96.31 83 LEU A CA 1
ATOM 714 C C . LEU A 1 83 ? -5.655 -2.210 1.865 1.00 96.31 83 LEU A C 1
ATOM 716 O O . LEU A 1 83 ? -5.856 -1.570 2.894 1.00 96.31 83 LEU A O 1
ATOM 720 N N . ILE A 1 84 ? -6.564 -2.296 0.892 1.00 96.62 84 ILE A N 1
ATOM 721 C CA . ILE A 1 84 ? -7.886 -1.657 0.977 1.00 96.62 84 ILE A CA 1
ATOM 722 C C . ILE A 1 84 ? -8.656 -2.198 2.188 1.00 96.62 84 ILE A C 1
ATOM 724 O O . ILE A 1 84 ? -9.083 -1.420 3.043 1.00 96.62 84 ILE A O 1
ATOM 728 N N . ASP A 1 85 ? -8.752 -3.523 2.308 1.00 95.69 85 ASP A N 1
ATOM 729 C CA . ASP A 1 85 ? -9.419 -4.197 3.424 1.00 95.69 85 ASP A CA 1
ATOM 730 C C . ASP A 1 85 ? -8.790 -3.811 4.767 1.00 95.69 85 ASP A C 1
ATOM 732 O O . ASP A 1 85 ? -9.498 -3.547 5.740 1.00 95.69 85 ASP A O 1
ATOM 736 N N . PHE A 1 86 ? -7.459 -3.718 4.820 1.00 94.75 86 PHE A N 1
ATOM 737 C CA . PHE A 1 86 ? -6.716 -3.272 5.993 1.00 94.75 86 PHE A CA 1
ATOM 738 C C . PHE A 1 86 ? -7.133 -1.860 6.427 1.00 94.75 86 PHE A C 1
ATOM 740 O O . PHE A 1 86 ? -7.513 -1.666 7.583 1.00 94.75 86 PHE A O 1
ATOM 747 N N . TYR A 1 87 ? -7.106 -0.874 5.524 1.00 95.31 87 TYR A N 1
ATOM 748 C CA . TYR A 1 87 ? -7.439 0.514 5.870 1.00 95.31 87 TYR A CA 1
ATOM 749 C C . TYR A 1 87 ? -8.926 0.696 6.211 1.00 95.31 87 TYR A C 1
ATOM 751 O O . TYR A 1 87 ? -9.246 1.438 7.141 1.00 95.31 87 TYR A O 1
ATOM 759 N N . LEU A 1 88 ? -9.831 -0.022 5.539 1.00 95.12 88 LEU A N 1
ATOM 760 C CA . LEU A 1 88 ? -11.255 -0.056 5.900 1.00 95.12 88 LEU A CA 1
ATOM 761 C C . LEU A 1 88 ? -11.487 -0.697 7.278 1.00 95.12 88 LEU A C 1
ATOM 763 O O . LEU A 1 88 ? -12.307 -0.216 8.064 1.00 95.12 88 LEU A O 1
ATOM 767 N N . SER A 1 89 ? -10.729 -1.743 7.610 1.00 92.75 89 SER A N 1
ATOM 768 C CA . SER A 1 89 ? -10.804 -2.396 8.922 1.00 92.75 89 SER A CA 1
ATOM 769 C C . SER A 1 89 ? -10.343 -1.467 10.044 1.00 92.75 89 SER A C 1
ATOM 771 O O . SER A 1 89 ? -10.967 -1.433 11.101 1.00 92.75 89 SER A O 1
ATOM 773 N N . ILE A 1 90 ? -9.296 -0.664 9.819 1.00 92.56 90 ILE A N 1
ATOM 774 C CA . ILE A 1 90 ? -8.852 0.345 10.793 1.00 92.56 90 ILE A CA 1
ATOM 775 C C . ILE A 1 90 ? -9.939 1.400 11.032 1.00 92.56 90 ILE A C 1
ATOM 777 O O . ILE A 1 90 ? -10.170 1.774 12.180 1.00 92.56 90 ILE A O 1
ATOM 781 N N . LEU A 1 91 ? -10.641 1.847 9.986 1.00 93.12 91 LEU A N 1
ATOM 782 C CA . LEU A 1 91 ? -11.760 2.791 10.119 1.00 93.12 91 LEU A CA 1
ATOM 783 C C . LEU A 1 91 ? -12.942 2.231 10.924 1.00 93.12 91 LEU A C 1
ATOM 785 O O . LEU A 1 91 ? -13.730 3.009 11.453 1.00 93.12 91 LEU A O 1
ATOM 789 N N . SER A 1 92 ? -13.047 0.907 11.040 1.00 91.50 92 SER A N 1
ATOM 790 C CA . SER A 1 92 ? -14.083 0.234 11.831 1.00 91.50 92 SER A CA 1
ATOM 791 C C . SER A 1 92 ? -13.747 0.151 13.329 1.00 91.50 92 SER A C 1
ATOM 793 O O . SER A 1 92 ? -14.532 -0.398 14.097 1.00 91.50 92 SER A O 1
ATOM 795 N N . ILE A 1 93 ? -12.583 0.654 13.763 1.00 89.50 93 ILE A N 1
ATOM 796 C CA . ILE A 1 93 ? -12.173 0.666 15.173 1.00 89.50 93 ILE A CA 1
ATOM 797 C C . ILE A 1 93 ? -12.840 1.836 15.905 1.00 89.50 93 ILE A C 1
ATOM 799 O O . ILE A 1 93 ? -12.679 2.999 15.525 1.00 89.50 93 ILE A O 1
ATOM 803 N N . ASP A 1 94 ? -13.516 1.534 17.012 1.00 86.38 94 ASP A N 1
ATOM 804 C CA . ASP A 1 94 ? -14.127 2.542 17.877 1.00 86.38 94 ASP A CA 1
ATOM 805 C C . ASP A 1 94 ? -13.084 3.503 18.474 1.00 86.38 94 ASP A C 1
ATOM 807 O O . ASP A 1 94 ? -11.980 3.110 18.855 1.00 86.38 94 ASP A O 1
ATOM 811 N N . ASN A 1 95 ? -13.458 4.779 18.619 1.00 87.38 95 ASN A N 1
ATOM 812 C CA . ASN A 1 95 ? -12.616 5.838 19.196 1.00 87.38 95 ASN A CA 1
ATOM 813 C C . ASN A 1 95 ? -11.277 6.068 18.462 1.00 87.38 95 ASN A C 1
ATOM 815 O O . ASN A 1 95 ? -10.282 6.487 19.065 1.00 87.38 95 ASN A O 1
ATOM 819 N N . LEU A 1 96 ? -11.235 5.835 17.146 1.00 89.50 96 LEU A N 1
ATOM 820 C CA . LEU A 1 96 ? -10.063 6.142 16.334 1.00 89.50 96 LEU A CA 1
ATOM 821 C C . LEU A 1 96 ? -9.784 7.656 16.305 1.00 89.50 96 LEU A C 1
ATOM 823 O O . LEU A 1 96 ? -10.653 8.473 16.009 1.00 89.50 96 LEU A 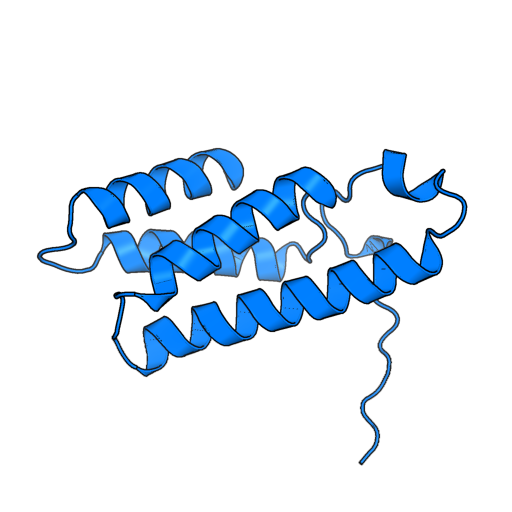O 1
ATOM 827 N N . SER A 1 97 ? -8.535 8.050 16.570 1.00 91.19 97 SER A N 1
ATOM 828 C CA . SER A 1 97 ? -8.153 9.468 16.530 1.00 91.19 97 SER A CA 1
ATOM 829 C C . SER A 1 97 ? -8.327 10.067 15.129 1.00 91.19 97 SER A C 1
ATOM 831 O O . SER A 1 97 ? -7.948 9.420 14.149 1.00 91.19 97 SER A O 1
ATOM 833 N N . LEU A 1 98 ? -8.765 11.328 15.040 1.00 92.00 98 LEU A N 1
ATOM 834 C CA . LEU A 1 98 ? -8.995 12.037 13.771 1.00 92.00 98 LEU A CA 1
ATOM 835 C C . LEU A 1 98 ? -7.793 11.979 12.814 1.00 92.00 98 LEU A C 1
ATOM 837 O O . LEU A 1 98 ? -7.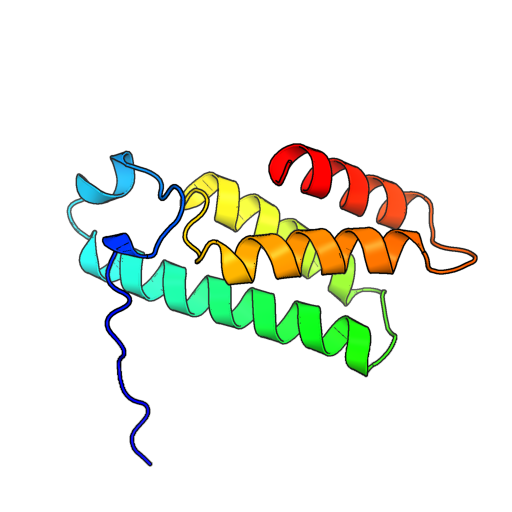965 11.794 11.614 1.00 92.00 98 LEU A O 1
ATOM 841 N N . THR A 1 99 ? -6.568 12.059 13.337 1.00 92.44 99 THR A N 1
ATOM 842 C CA . THR A 1 99 ? -5.345 11.933 12.528 1.00 92.44 99 THR A CA 1
ATOM 843 C C . THR A 1 99 ? -5.252 10.583 11.813 1.00 92.44 99 THR A C 1
ATOM 845 O O . THR A 1 99 ? -4.890 10.524 10.644 1.00 92.44 99 THR A O 1
ATOM 848 N N . ASN A 1 100 ? -5.601 9.489 12.492 1.00 92.00 100 ASN A N 1
ATOM 849 C CA . ASN A 1 100 ? -5.565 8.155 11.890 1.00 92.00 100 ASN A CA 1
ATOM 850 C C . ASN A 1 100 ? -6.686 7.983 10.862 1.00 92.00 100 ASN A C 1
ATOM 852 O O . ASN A 1 100 ? -6.460 7.365 9.826 1.00 92.00 100 ASN A O 1
ATOM 856 N N . VAL A 1 101 ? -7.856 8.575 11.120 1.00 94.75 101 VAL A N 1
ATOM 857 C CA . VAL A 1 101 ? -8.963 8.632 10.156 1.00 94.75 101 VAL A CA 1
ATOM 858 C C . VAL A 1 101 ? -8.510 9.338 8.874 1.00 94.75 101 VAL A C 1
ATOM 860 O O . VAL A 1 101 ? -8.650 8.785 7.788 1.00 94.75 101 VAL A O 1
ATOM 863 N N . GLN A 1 102 ? -7.880 10.512 8.991 1.00 95.44 102 GLN A N 1
ATOM 864 C CA . GLN A 1 102 ? -7.339 11.261 7.850 1.00 95.44 102 GLN A CA 1
ATOM 865 C C . GLN A 1 102 ? -6.297 10.460 7.059 1.00 95.44 102 GLN A C 1
ATOM 867 O O . GLN A 1 102 ? -6.334 10.452 5.833 1.00 95.44 102 GLN A O 1
ATOM 872 N N . ILE A 1 103 ? -5.393 9.753 7.745 1.00 95.31 103 ILE A N 1
ATOM 873 C CA . ILE A 1 103 ? -4.403 8.880 7.096 1.00 95.31 103 ILE A CA 1
ATOM 874 C C . ILE A 1 103 ? -5.094 7.772 6.293 1.00 95.31 103 ILE A C 1
ATOM 876 O O . ILE A 1 103 ? -4.725 7.546 5.141 1.00 95.31 103 ILE A O 1
ATOM 880 N N . CYS A 1 104 ? -6.106 7.113 6.870 1.00 95.44 104 CYS A N 1
ATOM 881 C CA . CYS A 1 104 ? -6.867 6.080 6.167 1.00 95.44 104 CYS A CA 1
ATOM 882 C C . CYS A 1 104 ? -7.542 6.649 4.917 1.00 95.44 104 CYS A C 1
ATOM 884 O O . CYS A 1 104 ? -7.408 6.064 3.851 1.00 95.44 104 CYS A O 1
ATOM 886 N N . PHE A 1 105 ? -8.217 7.798 5.021 1.00 96.19 105 PHE A N 1
ATOM 887 C CA . PHE A 1 105 ? -8.876 8.429 3.874 1.00 96.19 105 PHE A CA 1
ATOM 888 C C . PHE A 1 105 ? -7.894 8.817 2.771 1.00 96.19 105 PHE A C 1
ATOM 890 O O . PHE A 1 105 ? -8.145 8.509 1.611 1.00 96.19 105 PHE A O 1
ATOM 897 N N . ASN A 1 106 ? -6.764 9.433 3.122 1.00 95.62 106 ASN A N 1
ATOM 898 C CA . ASN A 1 106 ? -5.751 9.823 2.143 1.00 95.62 106 ASN A CA 1
ATOM 899 C C . ASN A 1 106 ? -5.197 8.611 1.389 1.00 95.62 106 ASN A C 1
ATOM 901 O O . ASN A 1 106 ? -4.986 8.685 0.182 1.00 95.62 106 ASN A O 1
ATOM 905 N N . LEU A 1 107 ? -4.967 7.491 2.081 1.00 96.62 107 LEU A N 1
ATOM 906 C CA . LEU A 1 107 ? -4.499 6.280 1.417 1.00 96.62 107 LEU A CA 1
ATOM 907 C C . LEU A 1 107 ? -5.594 5.568 0.637 1.00 96.62 107 LEU A C 1
ATOM 909 O O . LEU A 1 107 ? -5.333 5.147 -0.481 1.00 96.62 107 LEU A O 1
ATOM 913 N N . LEU A 1 108 ? -6.817 5.486 1.155 1.00 96.19 108 LEU A N 1
ATOM 914 C CA . LEU A 1 108 ? -7.940 4.921 0.409 1.00 96.19 108 LEU A CA 1
ATOM 915 C C . LEU A 1 108 ? -8.231 5.723 -0.863 1.00 96.19 108 LEU A C 1
ATOM 917 O O . LEU A 1 108 ? -8.484 5.116 -1.891 1.00 96.19 108 LEU A O 1
ATOM 921 N N . GLN A 1 109 ? -8.103 7.053 -0.840 1.00 95.88 109 GLN A N 1
ATOM 922 C CA . GLN A 1 109 ? -8.199 7.889 -2.042 1.00 95.88 109 GLN A CA 1
ATOM 923 C C . GLN A 1 109 ? -7.123 7.551 -3.085 1.00 95.88 109 GLN A C 1
ATOM 925 O O . GLN A 1 109 ? -7.342 7.732 -4.276 1.00 95.88 109 GLN A O 1
ATOM 930 N N . VAL A 1 110 ? -5.945 7.105 -2.645 1.00 94.12 110 VAL A N 1
ATOM 931 C CA . VAL A 1 110 ? -4.865 6.674 -3.542 1.00 94.12 110 VAL A CA 1
ATOM 932 C C . VAL A 1 110 ? -5.066 5.231 -4.011 1.00 94.12 110 VAL A C 1
ATOM 934 O O . VAL A 1 110 ? -4.578 4.886 -5.079 1.00 94.12 110 VAL A O 1
ATOM 937 N N . LEU A 1 111 ? -5.722 4.374 -3.229 1.00 92.19 111 LEU A N 1
ATOM 938 C CA . LEU A 1 111 ? -5.894 2.947 -3.528 1.00 92.19 111 LEU A CA 1
ATOM 939 C C . LEU A 1 111 ? -7.171 2.644 -4.345 1.00 92.19 111 LEU A C 1
ATOM 941 O O . LEU A 1 111 ? -7.194 1.672 -5.098 1.00 92.19 111 LEU A O 1
ATOM 945 N N . LEU A 1 112 ? -8.223 3.457 -4.214 1.00 91.50 112 LEU A N 1
ATOM 946 C CA . LEU A 1 112 ? -9.495 3.330 -4.945 1.00 91.50 112 LEU A CA 1
ATOM 947 C C . LEU A 1 112 ? -9.473 4.092 -6.276 1.00 91.50 112 LEU A C 1
ATOM 949 O O . LEU A 1 112 ? -9.976 3.519 -7.270 1.00 91.50 112 LEU A O 1
#

Radius of gyration: 14.99 Å; chains: 1; bounding box: 34×35×38 Å

Secondary structure (DSSP, 8-state):
---------GGGEEEE-TTGGGSTTHHHHHHHHHHHHHHHHHHHHHHHHHT--TTHHHHHHHHHHHHHHHHEEEEEHHHHHHHHHHHHHHHTSTT--HHHHHHHHHHHHHH-

Sequence (112 aa):
MIHGKEEMDDNNLQKPNVYNRYLPFYDSIQRQAYEKFDEIRMHLSRIIQLREIRPGFSIWSSKLQQFISLYGYYFTKADHLKLIDFYLSILSIDNLSLTNVQICFNLLQVLL

Foldseek 3Di:
DDPDPPVPDCVQFDDWDPVLVVDPCSVVVLVVLVVLVVVLVVQLVVCVVVVPCPPSVVVSLVSVVVSCVHTNRRDGPVVLVVLLVSLVVLVVDPPDDPVSVVSSVVVNVSSD

pLDDT: mean 88.02, std 14.32, range [32.44, 97.44]